Protein AF-A0AAU6WVP1-F1 (afdb_monomer_lite)

pLDDT: mean 80.11, std 19.8, range [37.25, 98.31]

Organism: NCBI:txid1854762

Radius of gyration: 28.85 Å; chains: 1; bounding box: 71×47×84 Å

Foldseek 3Di:
DDDDPPDCPPACVVLVPFAADEDEQDAPCQLVCLVVLLVVLLVLQVVLDPRYWYKYQDDPRHDPVNVVSNVVSCVVSVQPDKDQNPPPRRIIIRHRPHDDPVCVVVVPPDDDDPDPPDDDDDDPDPDDDDPVRVVVVVVVPDDPVVVVVVVVVVVVVVVVVVVVVVVVVVVVVVD

Sequence (175 aa):
MAKDKSNYDYTFEPLRNWNYKKIKVDPLTAKENSTLYVSELKSLKKRNQKETGIEFILDENNTYGDFVSLLNDMATAKQEAYALDLEKTGHLFAVTNYIDTDEQANFFGDDTVIIPIDHGSLSYGEYSPNLYEISKQILLNLPKPAYYIVFGFLLFLNISMFSIKENLQMKKNIV

Structure (mmCIF, N/CA/C/O backbone):
data_AF-A0AAU6WVP1-F1
#
_entry.id   AF-A0AAU6WVP1-F1
#
loop_
_atom_site.group_PDB
_atom_site.id
_atom_site.type_s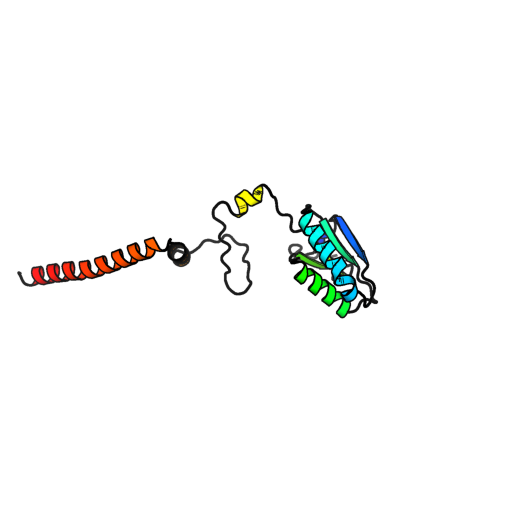ymbol
_atom_site.label_atom_id
_atom_site.label_alt_id
_atom_site.label_comp_id
_atom_site.label_asym_id
_atom_site.label_entity_id
_atom_site.label_seq_id
_atom_site.pdbx_PDB_ins_code
_atom_site.Cartn_x
_atom_site.Cartn_y
_atom_site.Cartn_z
_atom_site.occupancy
_atom_site.B_iso_or_equiv
_atom_site.auth_seq_id
_atom_site.auth_comp_id
_atom_site.auth_asym_id
_atom_site.auth_atom_id
_atom_site.pdbx_PDB_model_num
ATOM 1 N N . MET A 1 1 ? -33.679 -10.610 -17.476 1.00 38.81 1 MET A N 1
ATOM 2 C CA . MET A 1 1 ? -32.518 -9.971 -16.822 1.00 38.81 1 MET A CA 1
ATOM 3 C C . MET A 1 1 ? -31.513 -9.639 -17.907 1.00 38.81 1 MET A C 1
ATOM 5 O O . MET A 1 1 ? -31.051 -10.554 -18.578 1.00 38.81 1 MET A O 1
ATOM 9 N N . ALA A 1 2 ? -31.287 -8.353 -18.180 1.00 41.84 2 ALA A N 1
ATOM 10 C CA . ALA A 1 2 ? -30.285 -7.939 -19.155 1.00 41.84 2 ALA A CA 1
ATOM 11 C C . ALA A 1 2 ? -28.899 -8.265 -18.586 1.00 41.84 2 ALA A C 1
ATOM 13 O O . ALA A 1 2 ? -28.616 -7.937 -17.437 1.00 41.84 2 ALA A O 1
ATOM 14 N N . LYS A 1 3 ? -28.082 -8.976 -19.366 1.00 46.09 3 LYS A N 1
ATOM 15 C CA . LYS A 1 3 ? -26.706 -9.319 -19.010 1.00 46.09 3 LYS A CA 1
ATOM 16 C C . LYS A 1 3 ? -25.913 -8.013 -18.983 1.00 46.09 3 LYS A C 1
ATOM 18 O O . LYS A 1 3 ? -25.765 -7.384 -20.032 1.00 46.09 3 LYS A O 1
ATOM 23 N N . ASP A 1 4 ? -25.513 -7.588 -17.790 1.00 51.91 4 ASP A N 1
ATOM 24 C CA . ASP A 1 4 ? -24.674 -6.411 -17.603 1.00 51.91 4 ASP A CA 1
ATOM 25 C C . ASP A 1 4 ? -23.393 -6.565 -18.442 1.00 51.91 4 ASP A C 1
ATOM 27 O O . ASP A 1 4 ? -22.796 -7.641 -18.492 1.00 51.91 4 ASP A O 1
ATOM 31 N N . LYS A 1 5 ? -23.052 -5.511 -19.187 1.00 55.31 5 LYS A N 1
ATOM 32 C CA . LYS A 1 5 ? -21.878 -5.426 -20.071 1.00 55.31 5 LYS A CA 1
ATOM 33 C C . LYS A 1 5 ? -20.771 -4.591 -19.416 1.00 55.31 5 LYS A C 1
ATOM 35 O O . LYS A 1 5 ? -19.975 -3.977 -20.126 1.00 55.31 5 LYS A O 1
ATOM 40 N N . SER A 1 6 ? -20.761 -4.502 -18.088 1.00 58.91 6 SER A N 1
ATOM 41 C CA . SER A 1 6 ? -19.691 -3.852 -17.341 1.00 58.91 6 SER A CA 1
ATOM 42 C C . SER A 1 6 ? -18.346 -4.493 -17.696 1.00 58.91 6 SER A C 1
ATOM 44 O O . SER A 1 6 ? -18.215 -5.709 -17.845 1.00 58.91 6 SER A O 1
ATOM 46 N N . ASN A 1 7 ? -17.356 -3.638 -17.947 1.00 50.72 7 ASN A N 1
ATOM 47 C CA . ASN A 1 7 ? -16.021 -4.059 -18.327 1.00 50.72 7 ASN A CA 1
ATOM 48 C C . ASN A 1 7 ? -15.319 -4.640 -17.087 1.00 50.72 7 ASN A C 1
ATOM 50 O O . ASN A 1 7 ? -14.872 -3.885 -16.226 1.00 50.72 7 ASN A O 1
ATOM 54 N N . TYR A 1 8 ? -15.268 -5.970 -16.974 1.00 52.88 8 TYR A N 1
ATOM 55 C CA . TYR A 1 8 ? -14.669 -6.674 -15.831 1.00 52.88 8 TYR A CA 1
ATOM 56 C C . TYR A 1 8 ? -13.154 -6.452 -15.690 1.00 52.88 8 TYR A C 1
ATOM 58 O O . TYR A 1 8 ? -12.597 -6.775 -14.638 1.00 52.88 8 TYR A O 1
ATOM 66 N N . ASP A 1 9 ? -12.508 -5.863 -16.702 1.00 52.00 9 ASP A N 1
ATOM 67 C CA . ASP A 1 9 ? -11.057 -5.659 -16.776 1.00 52.00 9 ASP A CA 1
ATOM 68 C C . ASP A 1 9 ? -10.489 -4.770 -15.648 1.00 52.00 9 ASP A C 1
ATOM 70 O O . ASP A 1 9 ? -9.295 -4.831 -15.368 1.00 52.00 9 ASP A O 1
ATOM 74 N N . TYR A 1 10 ? -11.328 -3.986 -14.953 1.00 60.81 10 TYR A N 1
ATOM 75 C CA . TYR A 1 10 ? -10.919 -3.102 -13.845 1.00 60.81 10 TYR A CA 1
ATOM 76 C C . TYR A 1 10 ? -11.640 -3.394 -12.521 1.00 60.81 10 TYR A C 1
ATOM 78 O O . TYR A 1 10 ? -11.827 -2.501 -11.696 1.00 60.81 10 TYR A O 1
ATOM 86 N N . THR A 1 11 ? -12.078 -4.634 -12.312 1.00 73.69 11 THR A N 1
ATOM 87 C CA . THR A 1 11 ? -12.755 -5.031 -11.068 1.00 73.69 11 THR A CA 1
ATOM 88 C C . THR A 1 11 ? -11.773 -5.671 -10.087 1.00 73.69 11 THR A C 1
ATOM 90 O O . THR A 1 11 ? -10.819 -6.332 -10.490 1.00 73.69 11 THR A O 1
ATOM 93 N N . PHE A 1 12 ? -12.009 -5.520 -8.779 1.00 84.12 12 PHE A N 1
ATOM 94 C CA . PHE A 1 12 ? -11.242 -6.235 -7.742 1.00 84.12 12 PHE A CA 1
ATOM 95 C C . PHE A 1 12 ? -11.569 -7.744 -7.699 1.00 84.12 12 PHE A C 1
ATOM 97 O O . PHE A 1 12 ? -10.889 -8.524 -7.032 1.00 84.12 12 PHE A O 1
ATOM 104 N N . GLU A 1 13 ? -12.597 -8.184 -8.430 1.00 85.81 13 GLU A N 1
ATOM 105 C CA . GLU A 1 13 ? -13.101 -9.560 -8.422 1.00 85.81 13 GLU A CA 1
ATOM 106 C C . GLU A 1 13 ? -12.036 -10.649 -8.646 1.00 85.81 13 GLU A C 1
ATOM 108 O O . GLU A 1 13 ? -12.076 -11.638 -7.910 1.00 85.81 13 GLU A O 1
ATOM 113 N N . PRO A 1 14 ? -11.052 -10.502 -9.559 1.00 86.31 14 PRO A N 1
ATOM 114 C CA . PRO A 1 14 ? -10.022 -11.523 -9.753 1.00 86.31 14 PRO A CA 1
ATOM 115 C C . PRO A 1 14 ? -9.118 -11.717 -8.529 1.00 86.31 14 PRO A C 1
ATOM 117 O O . PRO A 1 14 ? -8.615 -12.814 -8.296 1.00 86.31 14 PRO A O 1
ATOM 120 N N . LEU A 1 15 ? -8.913 -10.659 -7.740 1.00 87.94 15 LEU A N 1
ATOM 121 C CA . LEU A 1 15 ? -8.015 -10.664 -6.584 1.00 87.94 15 LEU A CA 1
ATOM 122 C C . LEU A 1 15 ? -8.723 -11.162 -5.317 1.00 87.94 15 LEU A C 1
ATOM 124 O O . LEU A 1 15 ? -8.095 -11.698 -4.412 1.00 87.94 15 LEU A O 1
ATOM 128 N N . ARG A 1 16 ? -10.052 -11.056 -5.266 1.00 86.62 16 ARG A N 1
ATOM 129 C CA . ARG A 1 16 ? -10.872 -11.299 -4.071 1.00 86.62 16 ARG A CA 1
ATOM 130 C C . ARG A 1 16 ? -10.659 -12.657 -3.391 1.00 86.62 16 ARG A C 1
ATOM 132 O O . ARG A 1 16 ? -10.805 -12.750 -2.176 1.00 86.62 16 ARG A O 1
ATOM 139 N N . ASN A 1 17 ? -10.333 -13.699 -4.155 1.00 89.19 17 ASN A N 1
ATOM 140 C CA . ASN A 1 17 ? -10.185 -15.068 -3.644 1.00 89.19 17 ASN A CA 1
ATOM 141 C C . ASN A 1 17 ? -8.747 -15.429 -3.233 1.00 89.19 17 ASN A C 1
ATOM 143 O O . ASN A 1 17 ? -8.458 -16.596 -2.973 1.00 89.19 17 ASN A O 1
ATOM 147 N N . TRP A 1 18 ? -7.842 -14.453 -3.188 1.00 94.25 18 TRP A N 1
ATOM 148 C CA . TRP A 1 18 ? -6.470 -14.657 -2.733 1.00 94.25 18 TRP A CA 1
ATOM 149 C C . TRP A 1 18 ? -6.396 -14.978 -1.237 1.00 94.25 18 TRP A C 1
ATOM 151 O O . TRP A 1 18 ? -7.340 -14.785 -0.466 1.00 94.25 18 TRP A O 1
ATOM 161 N N . ASN A 1 19 ? -5.238 -15.470 -0.801 1.00 96.44 19 ASN A N 1
ATOM 162 C CA . ASN A 1 19 ? -5.002 -15.776 0.601 1.00 96.44 19 ASN A CA 1
ATOM 163 C C . ASN A 1 19 ? -4.619 -14.507 1.379 1.00 96.44 19 ASN A C 1
ATOM 165 O O . ASN A 1 19 ? -3.464 -14.065 1.374 1.00 96.44 19 ASN A O 1
ATOM 169 N N . TYR A 1 20 ? -5.603 -13.925 2.062 1.00 97.50 20 TYR A N 1
ATOM 170 C CA . TYR A 1 20 ? -5.434 -12.704 2.841 1.00 97.50 20 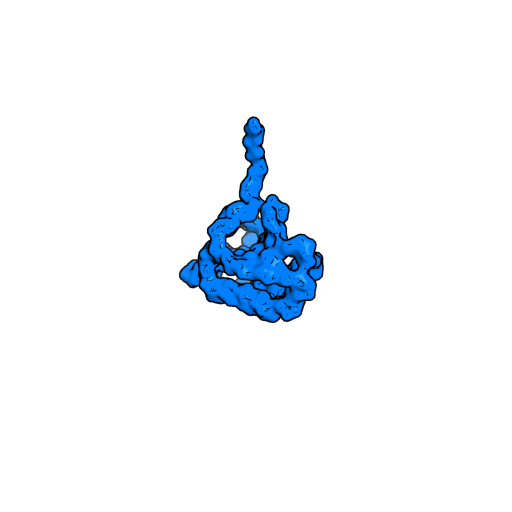TYR A CA 1
ATOM 171 C C . TYR A 1 20 ? -5.211 -12.976 4.328 1.00 97.50 20 TYR A C 1
ATOM 173 O O . TYR A 1 20 ? -6.008 -13.644 4.992 1.00 97.50 20 TYR A O 1
ATOM 181 N N . LYS A 1 21 ? -4.175 -12.351 4.895 1.00 97.81 21 LYS A N 1
ATOM 182 C CA . LYS A 1 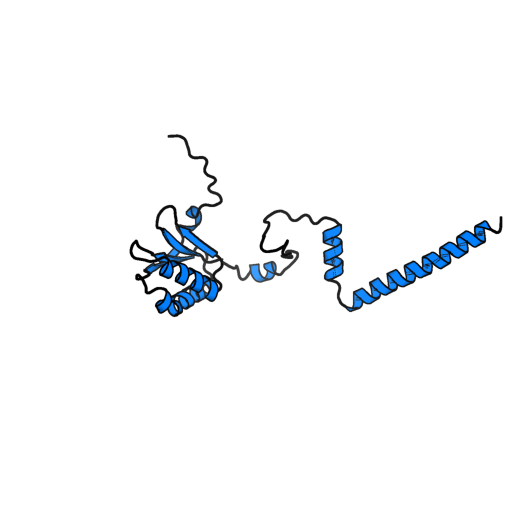21 ? -4.088 -12.165 6.345 1.00 97.81 21 LYS A CA 1
ATOM 183 C C . LYS A 1 21 ? -5.087 -11.087 6.756 1.00 97.81 21 LYS A C 1
ATOM 185 O O . LYS A 1 21 ? -4.955 -9.936 6.353 1.00 97.81 21 LYS A O 1
ATOM 190 N N . LYS A 1 22 ? -6.062 -11.458 7.578 1.00 98.12 22 LYS A N 1
ATOM 191 C CA . LYS A 1 22 ? -7.103 -10.545 8.054 1.00 98.12 22 LYS A CA 1
ATOM 192 C C . LYS A 1 22 ? -6.627 -9.777 9.279 1.00 98.12 22 LYS A C 1
ATOM 194 O O . LYS A 1 22 ? -6.153 -10.383 10.240 1.00 98.12 22 LYS A O 1
ATOM 199 N N . ILE A 1 23 ? -6.770 -8.460 9.243 1.00 98.00 23 ILE A N 1
ATOM 200 C CA . ILE A 1 23 ? -6.473 -7.555 10.350 1.00 98.00 23 ILE A CA 1
ATOM 201 C C . ILE A 1 23 ? -7.723 -6.721 10.590 1.00 98.00 23 ILE A C 1
ATOM 203 O O . ILE A 1 23 ? -8.113 -5.924 9.741 1.00 98.00 23 ILE A O 1
ATOM 207 N N . LYS A 1 24 ? -8.360 -6.914 11.745 1.00 97.69 24 LYS A N 1
ATOM 208 C CA . LYS A 1 24 ? -9.431 -6.020 12.180 1.00 97.69 24 LYS A CA 1
ATOM 209 C C . LYS A 1 24 ? -8.813 -4.707 12.653 1.00 97.69 24 LYS A C 1
AT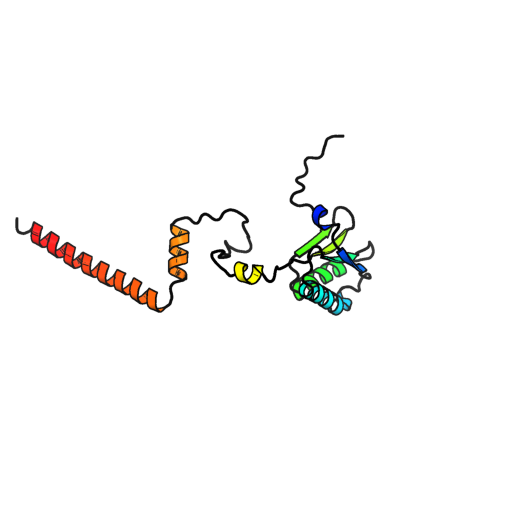OM 211 O O . LYS A 1 24 ? -7.866 -4.734 13.437 1.00 97.69 24 LYS A O 1
ATOM 216 N N . VAL A 1 25 ? -9.329 -3.589 12.156 1.00 97.50 25 VAL A N 1
ATOM 217 C CA . VAL A 1 25 ? -8.863 -2.254 12.535 1.00 97.50 25 VAL A CA 1
ATOM 218 C C . VAL A 1 25 ? -9.823 -1.691 13.568 1.00 97.50 25 VAL A C 1
ATOM 220 O O . VAL A 1 25 ? -10.962 -1.363 13.243 1.00 97.50 25 VAL A O 1
ATOM 223 N N . ASP A 1 26 ? -9.380 -1.587 14.817 1.00 97.06 26 ASP A N 1
ATOM 224 C CA . ASP A 1 26 ? -10.232 -1.034 15.864 1.00 97.06 26 ASP A CA 1
ATOM 225 C C . ASP A 1 26 ? -10.455 0.479 15.631 1.00 97.06 26 ASP A C 1
ATOM 227 O O . ASP A 1 26 ? -9.507 1.193 15.276 1.00 97.06 26 ASP A O 1
ATOM 231 N N . PRO A 1 27 ? -11.686 0.991 15.815 1.00 97.00 27 PRO A N 1
ATOM 232 C CA . PRO A 1 27 ? -12.020 2.395 15.575 1.00 97.00 27 PRO A CA 1
ATOM 233 C C . PRO A 1 27 ? -11.130 3.379 16.328 1.00 97.00 27 PRO A C 1
ATOM 235 O O . PRO A 1 27 ? -10.887 3.198 17.519 1.00 97.00 27 PRO A O 1
ATOM 238 N N . LEU A 1 28 ? -10.707 4.455 15.658 1.00 96.31 28 LEU A N 1
ATOM 239 C CA . LEU A 1 28 ? -9.863 5.522 16.211 1.00 96.31 28 LEU A CA 1
ATOM 240 C C . LEU A 1 28 ? -8.483 5.057 16.707 1.00 96.31 28 LEU A C 1
ATOM 242 O O . LEU A 1 28 ? -7.854 5.781 17.475 1.00 96.31 28 LEU A O 1
ATOM 246 N N . THR A 1 29 ? -8.021 3.868 16.304 1.00 96.31 29 THR A N 1
ATOM 247 C CA . THR A 1 29 ? -6.732 3.308 16.754 1.00 96.31 29 THR A CA 1
ATOM 248 C C . THR A 1 29 ? -5.731 3.062 15.630 1.00 96.31 29 THR A C 1
ATOM 250 O O . THR A 1 29 ? -4.616 2.587 15.876 1.00 96.31 29 THR A O 1
ATOM 253 N N . ALA A 1 30 ? -6.107 3.310 14.369 1.00 95.94 30 ALA A N 1
ATOM 254 C CA . ALA A 1 30 ? -5.270 2.889 13.250 1.00 95.94 30 ALA A CA 1
ATOM 255 C C . ALA A 1 30 ? -3.901 3.587 13.259 1.00 95.94 30 ALA A C 1
ATOM 257 O O . ALA A 1 30 ? -2.881 2.977 12.943 1.00 95.94 30 ALA A O 1
ATOM 258 N N . LYS A 1 31 ? -3.864 4.853 13.686 1.00 96.69 31 LYS A N 1
ATOM 259 C CA . LYS A 1 31 ? -2.633 5.642 13.788 1.00 96.69 31 LYS A CA 1
ATOM 260 C C . LYS A 1 31 ? -1.707 5.119 14.886 1.00 96.69 31 LYS A C 1
ATOM 262 O O . LYS A 1 31 ? -0.496 5.056 14.692 1.00 96.69 31 LYS A O 1
ATOM 267 N N . GLU A 1 32 ? -2.260 4.735 16.028 1.00 97.12 32 GLU A N 1
ATOM 268 C CA . GLU A 1 32 ? -1.538 4.171 17.168 1.00 97.12 32 GLU A CA 1
ATOM 269 C C . GLU A 1 32 ? -0.932 2.809 16.802 1.00 97.12 32 GLU A C 1
ATOM 271 O O . GLU A 1 32 ? 0.195 2.495 17.188 1.00 97.12 32 GLU A O 1
ATOM 276 N N . ASN A 1 33 ? -1.649 2.034 15.985 1.00 97.56 33 ASN A N 1
ATOM 277 C CA . ASN A 1 33 ? -1.224 0.725 15.495 1.00 97.56 33 ASN A CA 1
ATOM 278 C C . ASN A 1 33 ? -0.357 0.776 14.222 1.00 97.56 33 ASN A C 1
ATOM 280 O O . ASN A 1 33 ? 0.122 -0.266 13.768 1.00 97.56 33 ASN A O 1
ATOM 284 N N . SER A 1 34 ? -0.072 1.968 13.688 1.00 97.19 34 SER A N 1
ATOM 285 C CA . SER A 1 34 ? 0.698 2.183 12.451 1.00 97.19 34 SER A CA 1
ATOM 286 C C . SER A 1 34 ? 2.010 1.391 12.405 1.00 97.19 34 SER A C 1
ATOM 288 O O . SER A 1 34 ? 2.326 0.730 11.415 1.00 97.19 34 SER A O 1
ATOM 290 N N . THR A 1 35 ? 2.759 1.359 13.514 1.00 98.00 35 THR A N 1
ATOM 291 C CA . THR A 1 35 ? 4.037 0.624 13.579 1.00 98.00 35 THR A CA 1
ATOM 292 C C . THR A 1 35 ? 3.852 -0.871 13.297 1.00 98.00 35 THR A C 1
ATOM 294 O O . THR A 1 35 ? 4.651 -1.471 12.571 1.00 98.00 35 THR A O 1
ATOM 297 N N . LEU A 1 36 ? 2.783 -1.469 13.832 1.00 98.00 36 LEU A N 1
ATOM 298 C CA . LEU A 1 36 ? 2.439 -2.866 13.591 1.00 98.00 36 LEU A CA 1
ATOM 299 C C . LEU A 1 36 ? 2.040 -3.068 12.127 1.00 98.00 36 LEU A C 1
ATOM 301 O O . LEU A 1 36 ? 2.597 -3.943 11.464 1.00 98.00 36 LEU A O 1
ATOM 305 N N . TYR A 1 37 ? 1.143 -2.240 11.594 1.00 98.25 37 TYR A N 1
ATOM 306 C CA . TYR A 1 37 ? 0.644 -2.382 10.224 1.00 98.25 37 TYR A CA 1
ATOM 307 C C . TYR A 1 37 ? 1.750 -2.219 9.177 1.00 98.25 37 TYR A C 1
ATOM 309 O O . TYR A 1 37 ? 1.882 -3.051 8.279 1.00 98.25 37 TYR A O 1
ATOM 317 N N . VAL A 1 38 ? 2.640 -1.239 9.349 1.00 98.25 38 VAL A N 1
ATOM 318 C CA . VAL A 1 38 ? 3.830 -1.069 8.501 1.00 98.25 38 VAL A CA 1
ATOM 319 C C . VAL A 1 38 ? 4.732 -2.308 8.548 1.00 98.25 38 VAL A C 1
ATOM 321 O O . VAL A 1 38 ? 5.282 -2.715 7.520 1.00 98.25 38 VAL A O 1
ATOM 324 N N . SER A 1 39 ? 4.899 -2.932 9.718 1.00 98.00 39 SER A N 1
ATOM 325 C CA . SER A 1 39 ? 5.710 -4.150 9.855 1.00 98.00 39 SER A CA 1
ATOM 326 C C . SER A 1 39 ? 5.091 -5.355 9.134 1.00 98.00 39 SER A C 1
ATOM 328 O O . SER A 1 39 ? 5.807 -6.132 8.493 1.00 98.00 39 SER A O 1
ATOM 330 N N . GLU A 1 40 ? 3.763 -5.472 9.162 1.00 98.06 40 GLU A N 1
ATOM 331 C CA . GLU A 1 40 ? 3.009 -6.522 8.479 1.00 98.06 40 GLU A CA 1
ATOM 332 C C . GLU A 1 40 ? 3.090 -6.370 6.960 1.00 98.06 40 GLU A C 1
ATOM 334 O O . GLU A 1 40 ? 3.385 -7.339 6.258 1.00 98.06 40 GLU A O 1
ATOM 339 N N . LEU A 1 41 ? 2.938 -5.142 6.456 1.00 97.50 41 LEU A N 1
ATOM 340 C CA . LEU A 1 41 ? 3.089 -4.810 5.038 1.00 97.50 41 LEU A CA 1
ATOM 341 C C . LEU A 1 41 ? 4.504 -5.114 4.531 1.00 97.50 41 LEU A C 1
ATOM 343 O O . LEU A 1 41 ? 4.684 -5.775 3.509 1.00 97.50 41 LEU A O 1
ATOM 347 N N . LYS A 1 42 ? 5.538 -4.717 5.281 1.00 95.75 42 LYS A N 1
ATOM 348 C CA . LYS A 1 42 ? 6.930 -5.064 4.943 1.00 95.75 42 LYS A CA 1
ATOM 349 C C . LYS A 1 42 ? 7.160 -6.575 4.949 1.00 95.75 42 LYS A C 1
ATOM 351 O O . LYS A 1 42 ? 7.881 -7.091 4.096 1.00 95.75 42 LYS A O 1
ATOM 356 N N . SER A 1 43 ? 6.535 -7.290 5.883 1.00 95.88 43 SER A N 1
ATOM 357 C CA . SER A 1 43 ? 6.619 -8.750 5.958 1.00 95.88 43 SER A CA 1
ATOM 358 C C . SER A 1 43 ? 5.912 -9.426 4.785 1.00 95.88 43 SER A C 1
ATOM 360 O O . SER A 1 43 ? 6.441 -10.397 4.253 1.00 95.88 43 SER A O 1
ATOM 362 N N . LEU A 1 44 ? 4.766 -8.900 4.341 1.00 94.62 44 LEU A N 1
ATOM 363 C CA . LEU A 1 44 ? 4.073 -9.347 3.132 1.00 94.62 44 LEU A CA 1
ATOM 364 C C . LEU A 1 44 ? 4.999 -9.264 1.912 1.00 94.62 44 LEU A C 1
ATOM 366 O O . LEU A 1 44 ? 5.237 -10.283 1.263 1.00 94.62 44 LEU A O 1
ATOM 370 N N . LYS A 1 45 ? 5.614 -8.097 1.678 1.00 89.88 45 LYS A N 1
ATOM 371 C CA . LYS A 1 45 ? 6.571 -7.906 0.575 1.00 89.88 45 LYS A CA 1
ATOM 372 C C . LYS A 1 45 ? 7.777 -8.839 0.682 1.00 89.88 45 LYS A C 1
ATOM 374 O O . LYS A 1 45 ? 8.185 -9.424 -0.312 1.00 89.88 45 LYS A O 1
ATOM 379 N N . LYS A 1 46 ? 8.332 -9.020 1.886 1.00 90.88 46 LYS A N 1
ATOM 380 C CA . LYS A 1 46 ? 9.485 -9.906 2.116 1.00 90.88 46 LYS A CA 1
ATOM 381 C C . LYS A 1 46 ? 9.164 -11.379 1.846 1.00 90.88 46 LYS A C 1
ATOM 383 O O . LYS A 1 46 ? 10.039 -12.103 1.385 1.00 90.88 46 LYS A O 1
ATOM 388 N N . ARG A 1 47 ? 7.941 -11.832 2.151 1.00 91.75 47 ARG A N 1
ATOM 389 C CA . ARG A 1 47 ? 7.503 -13.205 1.850 1.00 91.75 47 ARG A CA 1
ATOM 390 C C . ARG A 1 47 ? 7.376 -13.446 0.348 1.00 91.75 47 ARG A C 1
ATOM 392 O O . ARG A 1 47 ? 7.654 -14.560 -0.076 1.00 91.75 47 ARG A O 1
ATOM 399 N N . ASN A 1 48 ? 6.971 -12.425 -0.416 1.00 87.00 48 ASN A N 1
ATOM 400 C CA . ASN A 1 48 ? 6.899 -12.456 -1.879 1.00 87.00 48 ASN A CA 1
ATOM 401 C C . ASN A 1 48 ? 6.165 -13.703 -2.418 1.00 87.00 48 ASN A C 1
ATOM 403 O O . ASN A 1 48 ? 6.684 -14.456 -3.237 1.00 87.00 48 ASN A O 1
ATOM 407 N N . GLN A 1 49 ? 4.965 -13.968 -1.898 1.00 91.62 49 GLN A N 1
ATOM 408 C CA . GLN A 1 49 ? 4.155 -15.127 -2.283 1.00 91.62 49 GLN A CA 1
ATOM 409 C C . GLN A 1 49 ? 3.060 -14.711 -3.266 1.00 91.62 49 GLN A C 1
ATOM 411 O O . GLN A 1 49 ? 2.352 -13.730 -3.023 1.00 91.62 49 GLN A O 1
ATOM 416 N N . LYS A 1 50 ? 2.896 -15.481 -4.349 1.00 90.94 50 LYS A N 1
ATOM 417 C CA . LYS A 1 50 ? 1.797 -15.299 -5.310 1.00 90.94 50 LYS A CA 1
ATOM 418 C C . LYS A 1 50 ? 0.447 -15.386 -4.603 1.00 90.94 50 LYS A C 1
ATOM 420 O O . LYS A 1 50 ? 0.297 -16.165 -3.667 1.00 90.94 50 LYS A O 1
ATOM 425 N N . GLU A 1 51 ? -0.510 -14.591 -5.073 1.00 93.06 51 GLU A N 1
ATOM 426 C CA . GLU A 1 51 ? -1.913 -14.657 -4.647 1.00 93.06 51 GLU A CA 1
ATOM 427 C C . GLU A 1 51 ? -2.105 -14.524 -3.127 1.00 93.06 51 GLU A C 1
ATOM 429 O O . GLU A 1 51 ? -2.923 -15.205 -2.504 1.00 93.06 51 GLU A O 1
ATOM 434 N N . THR A 1 52 ? -1.316 -13.643 -2.508 1.00 95.31 52 THR A N 1
ATOM 435 C CA . THR A 1 52 ? -1.410 -13.332 -1.078 1.00 95.31 52 THR A CA 1
ATOM 436 C C . THR A 1 52 ? -1.601 -11.844 -0.839 1.00 95.31 52 THR A C 1
ATOM 438 O O . THR A 1 52 ? -1.266 -11.009 -1.682 1.00 95.31 52 THR A O 1
ATOM 441 N N . GLY A 1 53 ? -2.112 -11.496 0.338 1.00 96.81 53 GLY A N 1
ATOM 442 C CA . GLY A 1 53 ? -2.273 -10.105 0.734 1.00 96.81 53 GLY A CA 1
ATOM 443 C C . GLY A 1 53 ? -2.587 -9.923 2.211 1.00 96.81 53 GLY A C 1
ATOM 444 O O . GLY A 1 53 ? -2.549 -10.865 3.008 1.00 96.81 53 GLY A O 1
ATOM 445 N N . ILE A 1 54 ? -2.927 -8.692 2.569 1.00 98.25 54 ILE A N 1
ATOM 446 C CA . ILE A 1 54 ? -3.507 -8.323 3.858 1.00 98.25 54 ILE A CA 1
ATOM 447 C C . ILE A 1 54 ? -4.862 -7.666 3.594 1.00 98.25 54 ILE A C 1
ATOM 449 O O . ILE A 1 54 ? -4.968 -6.783 2.748 1.00 98.25 54 ILE A O 1
ATOM 453 N N . GLU A 1 55 ? -5.882 -8.099 4.324 1.00 98.12 55 GLU A N 1
ATOM 454 C CA . GLU A 1 55 ? -7.210 -7.488 4.348 1.00 98.12 55 GLU A CA 1
ATOM 455 C C . GLU A 1 55 ? -7.350 -6.707 5.657 1.00 98.12 55 GLU A C 1
ATOM 457 O O . GLU A 1 55 ? -7.386 -7.299 6.739 1.00 98.12 55 GLU A O 1
ATOM 462 N N . PHE A 1 56 ? -7.419 -5.384 5.557 1.00 98.31 56 PHE A N 1
ATOM 463 C CA . PHE A 1 56 ? -7.761 -4.498 6.660 1.00 98.31 56 PHE A CA 1
ATOM 464 C C . PHE A 1 56 ? -9.278 -4.339 6.710 1.00 98.31 56 PHE A C 1
ATOM 466 O O . PHE A 1 56 ? -9.882 -3.678 5.862 1.00 98.31 56 PHE A O 1
ATOM 473 N N . ILE A 1 57 ? -9.882 -4.977 7.708 1.00 97.88 57 ILE A N 1
ATOM 474 C CA . ILE A 1 57 ? -11.324 -4.988 7.934 1.00 97.88 57 ILE A CA 1
ATOM 475 C C . ILE A 1 57 ? -11.692 -3.698 8.659 1.00 97.88 57 ILE A C 1
ATOM 477 O O . ILE A 1 57 ? -11.301 -3.504 9.814 1.00 97.88 57 ILE A O 1
ATOM 481 N N . LEU A 1 58 ? -12.433 -2.851 7.952 1.00 96.50 58 LEU A N 1
ATOM 482 C CA . LEU A 1 58 ? -13.044 -1.631 8.461 1.00 96.50 58 LEU A CA 1
ATOM 483 C C . LEU A 1 58 ? -14.541 -1.888 8.653 1.00 96.50 58 LEU A C 1
ATOM 485 O O . LEU A 1 58 ? -15.171 -2.510 7.802 1.00 96.50 58 LEU A O 1
ATOM 489 N N . ASP A 1 59 ? -15.098 -1.413 9.758 1.00 94.19 59 ASP A N 1
ATOM 490 C CA . ASP A 1 59 ? -16.526 -1.430 10.048 1.00 94.19 59 ASP A CA 1
ATOM 491 C C . ASP A 1 59 ? -17.110 -0.008 10.116 1.00 94.19 59 ASP A C 1
ATOM 493 O O . ASP A 1 59 ? -16.417 0.992 9.925 1.00 94.19 59 ASP A O 1
ATOM 497 N N . GLU A 1 60 ? -18.417 0.082 10.356 1.00 94.50 60 GLU A N 1
ATOM 498 C CA . GLU A 1 60 ? -19.173 1.341 10.393 1.00 94.50 60 GLU A CA 1
ATOM 499 C C . GLU A 1 60 ? -18.714 2.331 11.475 1.00 94.50 60 GLU A C 1
ATOM 501 O O . GLU A 1 60 ? -19.046 3.514 11.406 1.00 94.50 60 GLU A O 1
ATOM 506 N N . ASN A 1 61 ? -17.950 1.869 12.467 1.00 96.81 61 ASN A N 1
ATOM 507 C CA . ASN A 1 61 ? -17.427 2.707 13.539 1.00 96.81 61 ASN A CA 1
ATOM 508 C C . ASN A 1 61 ? -16.048 3.284 13.198 1.00 96.81 61 ASN A C 1
ATOM 510 O O . ASN A 1 61 ? -15.607 4.227 13.859 1.00 96.81 61 ASN A O 1
ATOM 514 N N . ASN A 1 62 ? -15.354 2.745 12.190 1.00 96.94 62 ASN A N 1
ATOM 515 C CA . ASN A 1 62 ? -14.093 3.314 11.733 1.00 96.94 62 ASN A CA 1
ATOM 516 C C . ASN A 1 62 ? -14.313 4.678 11.077 1.00 96.94 62 ASN A C 1
ATOM 518 O O . ASN A 1 62 ? -15.294 4.939 10.382 1.00 96.94 62 ASN A O 1
ATOM 522 N N . THR A 1 63 ? -13.345 5.565 11.275 1.00 96.69 63 THR A N 1
ATOM 523 C CA . THR A 1 63 ? -13.402 6.929 10.752 1.00 96.69 63 THR A CA 1
ATOM 524 C C . THR A 1 63 ? -12.588 7.082 9.472 1.00 96.69 63 THR A C 1
ATOM 526 O O . THR A 1 63 ? -11.692 6.292 9.172 1.00 96.69 63 THR A O 1
ATOM 529 N N . TYR A 1 64 ? -12.800 8.188 8.753 1.00 95.19 64 TYR A N 1
ATOM 530 C CA . TYR A 1 64 ? -11.882 8.599 7.684 1.00 95.19 64 TYR A CA 1
ATOM 531 C C . TYR A 1 64 ? -10.435 8.748 8.177 1.00 95.19 64 TYR A C 1
ATOM 533 O O . TYR A 1 64 ? -9.504 8.526 7.406 1.00 95.19 64 TYR A O 1
ATOM 541 N N . GLY A 1 65 ? -10.237 9.086 9.456 1.00 97.62 65 GLY A N 1
ATOM 542 C CA . GLY A 1 65 ? -8.914 9.126 10.073 1.00 97.62 65 GLY A CA 1
ATOM 543 C C . GLY A 1 65 ? -8.253 7.750 10.132 1.00 97.62 65 GLY A C 1
ATOM 544 O O . GLY A 1 65 ? -7.059 7.643 9.849 1.00 97.62 65 GLY A O 1
ATOM 545 N N . ASP A 1 66 ? -9.023 6.698 10.418 1.00 97.69 66 ASP A N 1
ATOM 546 C CA . ASP A 1 66 ? -8.517 5.324 10.416 1.00 97.69 66 ASP A CA 1
ATOM 547 C C . ASP A 1 66 ? -8.111 4.893 9.007 1.00 97.69 66 ASP A C 1
ATOM 549 O O . ASP A 1 66 ? -6.997 4.418 8.789 1.00 97.69 66 ASP A O 1
ATOM 553 N N . PHE A 1 67 ? -8.974 5.159 8.025 1.00 97.31 67 PHE A N 1
ATOM 554 C CA . PHE A 1 67 ? -8.698 4.852 6.625 1.00 97.31 67 PHE A CA 1
ATOM 555 C C . PHE A 1 67 ? -7.451 5.580 6.093 1.00 97.31 67 PHE A C 1
ATOM 557 O O . PHE A 1 67 ? -6.559 4.953 5.522 1.00 97.31 67 PHE A O 1
ATOM 564 N N . VAL A 1 68 ? -7.340 6.894 6.319 1.00 97.75 68 VAL A N 1
ATOM 565 C CA . VAL A 1 68 ? -6.168 7.683 5.895 1.00 97.75 68 VAL A CA 1
ATOM 566 C C . VAL A 1 68 ? -4.895 7.224 6.609 1.00 97.75 68 VAL A C 1
ATOM 568 O O . VAL A 1 68 ? -3.822 7.234 6.007 1.00 97.75 68 VAL A O 1
ATOM 571 N N . SER A 1 69 ? -4.991 6.783 7.866 1.00 98.12 69 SER A N 1
ATOM 572 C CA . SER A 1 69 ? -3.841 6.222 8.584 1.00 98.12 69 SER A CA 1
ATOM 573 C C . SER A 1 69 ? -3.321 4.959 7.898 1.00 98.12 69 SER A C 1
ATOM 575 O O . SER A 1 69 ? -2.123 4.873 7.643 1.00 98.12 69 SER A O 1
ATOM 577 N N . LEU A 1 70 ? -4.208 4.054 7.469 1.00 98.31 70 LEU A N 1
ATOM 578 C CA . LEU A 1 70 ? -3.801 2.881 6.691 1.00 98.31 70 LEU A CA 1
ATOM 579 C C . LEU A 1 70 ? -3.126 3.267 5.369 1.00 98.31 70 LEU A C 1
ATOM 581 O O . LEU A 1 70 ? -2.118 2.668 5.007 1.00 98.31 70 LEU A O 1
ATOM 585 N N . LEU A 1 71 ? -3.622 4.283 4.654 1.00 98.12 71 LEU A N 1
ATOM 586 C CA . LEU A 1 71 ? -2.974 4.764 3.424 1.00 98.12 71 LEU A CA 1
ATOM 587 C C . LEU A 1 71 ? -1.569 5.330 3.690 1.00 98.12 71 LEU A C 1
ATOM 589 O O . LEU A 1 71 ? -0.638 5.074 2.921 1.00 98.12 71 LEU A O 1
ATOM 593 N N . ASN A 1 72 ? -1.388 6.053 4.797 1.00 98.25 72 ASN A N 1
ATOM 594 C CA . ASN A 1 72 ? -0.070 6.522 5.227 1.00 98.25 72 ASN A CA 1
ATOM 595 C C . ASN A 1 72 ? 0.862 5.350 5.570 1.00 98.25 72 ASN A C 1
ATOM 597 O O . ASN A 1 72 ? 2.058 5.401 5.261 1.00 98.25 72 ASN A O 1
ATOM 601 N N . ASP A 1 73 ? 0.328 4.278 6.154 1.00 98.19 73 ASP A N 1
ATOM 602 C CA . ASP A 1 73 ? 1.083 3.057 6.438 1.00 98.19 73 ASP A CA 1
ATOM 603 C C . ASP A 1 73 ? 1.506 2.347 5.149 1.00 98.19 73 ASP A C 1
ATOM 605 O O . ASP A 1 73 ? 2.663 1.931 5.040 1.00 98.19 73 ASP A O 1
ATOM 609 N N . MET A 1 74 ? 0.628 2.285 4.138 1.00 97.31 74 MET A N 1
ATOM 610 C CA . MET A 1 74 ? 0.979 1.789 2.800 1.00 97.31 74 MET A CA 1
ATOM 611 C C . MET A 1 74 ? 2.141 2.589 2.213 1.00 97.31 74 MET A C 1
ATOM 613 O O . MET A 1 74 ? 3.149 2.007 1.806 1.00 97.31 74 MET A O 1
ATOM 617 N N . ALA A 1 75 ? 2.047 3.921 2.229 1.00 95.69 75 ALA A N 1
ATOM 618 C CA . ALA A 1 75 ? 3.098 4.800 1.723 1.00 95.69 75 ALA A CA 1
ATOM 619 C C . ALA A 1 75 ? 4.426 4.591 2.474 1.00 95.69 75 ALA A C 1
ATOM 621 O O . ALA A 1 75 ? 5.482 4.426 1.859 1.00 95.69 75 ALA A O 1
ATOM 622 N N . THR A 1 76 ? 4.377 4.502 3.804 1.00 95.12 76 THR A N 1
ATOM 623 C CA . THR A 1 76 ? 5.553 4.279 4.661 1.00 95.12 76 THR A CA 1
ATOM 624 C C . THR A 1 76 ? 6.189 2.904 4.426 1.00 95.12 76 THR A C 1
ATOM 626 O O . THR A 1 76 ? 7.416 2.757 4.442 1.00 95.12 76 THR A O 1
ATOM 629 N N . ALA A 1 77 ? 5.374 1.879 4.175 1.00 93.94 77 ALA A N 1
ATOM 630 C CA . ALA A 1 77 ? 5.827 0.538 3.815 1.00 93.94 77 ALA A CA 1
ATOM 631 C C . ALA A 1 77 ? 6.236 0.404 2.335 1.00 93.94 77 ALA A C 1
ATOM 633 O O . ALA A 1 77 ? 6.748 -0.649 1.942 1.00 93.94 77 ALA A O 1
ATOM 634 N N . LYS A 1 78 ? 6.045 1.456 1.523 1.00 93.50 78 LYS A N 1
ATOM 635 C CA . LYS A 1 78 ? 6.173 1.433 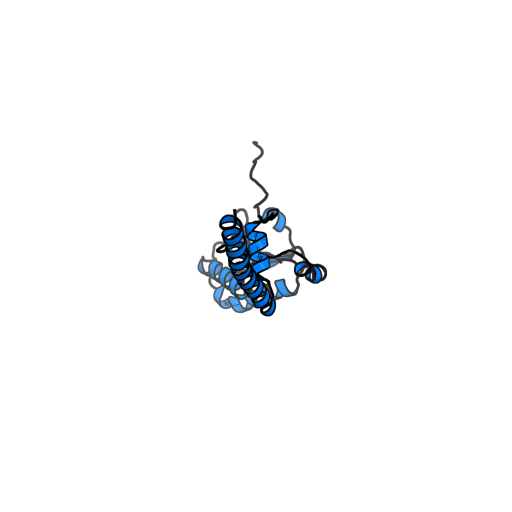0.058 1.00 93.50 78 LYS A CA 1
ATOM 636 C C . LYS A 1 78 ? 5.314 0.332 -0.576 1.00 93.50 78 LYS A C 1
ATOM 638 O O . LYS A 1 78 ? 5.770 -0.382 -1.470 1.00 93.50 78 LYS A O 1
ATOM 643 N N . GLN A 1 79 ? 4.114 0.113 -0.053 1.00 93.25 79 GLN A N 1
ATOM 644 C CA . GLN A 1 79 ? 3.136 -0.811 -0.613 1.00 93.25 79 GLN A CA 1
ATOM 645 C C . GLN A 1 79 ? 2.362 -0.087 -1.718 1.00 93.25 79 GLN A C 1
ATOM 647 O O . GLN A 1 79 ? 1.508 0.746 -1.441 1.00 93.25 79 GLN A O 1
ATOM 652 N N . GLU A 1 80 ? 2.690 -0.386 -2.972 1.00 88.62 80 GLU A N 1
ATOM 653 C CA . GLU A 1 80 ? 2.136 0.327 -4.133 1.00 88.62 80 GLU A CA 1
ATOM 654 C C . GLU A 1 80 ? 0.811 -0.269 -4.613 1.00 88.62 80 GLU A C 1
ATOM 656 O O . GLU A 1 80 ? -0.048 0.459 -5.098 1.00 88.62 80 GLU A O 1
ATOM 661 N N . ALA A 1 81 ? 0.623 -1.582 -4.447 1.00 91.19 81 ALA A N 1
ATOM 662 C CA . ALA A 1 81 ? -0.594 -2.262 -4.864 1.00 91.19 81 ALA A CA 1
ATOM 663 C C . ALA A 1 81 ? -1.548 -2.464 -3.686 1.00 91.19 81 ALA A C 1
ATOM 665 O O . ALA A 1 81 ? -1.294 -3.254 -2.767 1.00 91.19 81 ALA A O 1
ATOM 666 N N . TYR A 1 82 ? -2.657 -1.738 -3.725 1.00 94.12 82 TYR A N 1
ATOM 667 C CA . TYR A 1 82 ? -3.762 -1.863 -2.790 1.00 94.12 82 TYR A CA 1
ATOM 668 C C . TYR A 1 82 ? -5.080 -1.509 -3.484 1.00 94.12 82 TYR A C 1
ATOM 670 O O . TYR A 1 82 ? -5.090 -0.827 -4.507 1.00 94.12 82 TYR A O 1
ATOM 678 N N . ALA A 1 83 ? -6.193 -1.981 -2.932 1.00 91.94 83 ALA A N 1
ATOM 679 C CA . ALA A 1 83 ? -7.530 -1.733 -3.454 1.00 91.94 83 ALA A CA 1
ATOM 680 C C . ALA A 1 83 ? -8.522 -1.536 -2.306 1.00 91.94 83 ALA A C 1
ATOM 682 O O . ALA A 1 83 ? -8.461 -2.239 -1.298 1.00 91.94 83 ALA A O 1
ATOM 683 N N . LEU A 1 84 ? -9.440 -0.587 -2.469 1.00 92.88 84 LEU A N 1
ATOM 684 C CA . LEU A 1 84 ? -10.586 -0.413 -1.582 1.00 92.88 84 LEU A CA 1
ATOM 685 C C . LEU A 1 84 ? -11.797 -1.097 -2.219 1.00 92.88 84 LEU A C 1
ATOM 687 O O . LEU A 1 84 ? -12.198 -0.734 -3.325 1.00 92.88 84 LEU A O 1
ATOM 691 N N . ASP A 1 85 ? -12.380 -2.075 -1.532 1.00 91.31 85 ASP A N 1
ATOM 692 C CA . ASP A 1 85 ? -13.522 -2.828 -2.051 1.00 91.31 85 ASP A CA 1
ATOM 693 C C . ASP A 1 85 ? -14.847 -2.107 -1.785 1.00 91.31 85 ASP A C 1
ATOM 695 O O . ASP A 1 85 ? -15.597 -2.450 -0.874 1.00 91.31 85 ASP A O 1
ATOM 699 N N . LEU A 1 86 ? -15.143 -1.091 -2.591 1.00 86.75 86 LEU A N 1
ATOM 700 C CA . LEU A 1 86 ? -16.357 -0.284 -2.443 1.00 86.75 86 LEU A CA 1
ATOM 701 C C . LEU A 1 86 ? -17.653 -1.032 -2.792 1.00 86.75 86 LEU A C 1
ATOM 703 O O . LEU A 1 86 ? -18.732 -0.579 -2.421 1.00 86.75 86 LEU A O 1
ATOM 707 N N . GLU A 1 87 ? -17.570 -2.150 -3.513 1.00 83.62 87 GLU A N 1
ATOM 708 C CA . GLU A 1 87 ? -18.752 -2.843 -4.035 1.00 83.62 87 GLU A CA 1
ATOM 709 C C . GLU A 1 87 ? -19.371 -3.824 -3.036 1.00 83.62 87 GLU A C 1
ATOM 711 O O . GLU A 1 87 ? -20.573 -4.086 -3.112 1.00 83.62 87 GLU A O 1
ATOM 716 N N . LYS A 1 88 ? -18.571 -4.398 -2.125 1.00 87.62 88 LYS A N 1
ATOM 717 C CA . LYS A 1 88 ? -19.039 -5.470 -1.232 1.00 87.62 88 LYS A CA 1
ATOM 718 C C . LYS A 1 88 ? -18.719 -5.228 0.234 1.00 87.62 88 LYS A C 1
ATOM 720 O O . LYS A 1 88 ? -19.645 -5.231 1.039 1.00 87.62 88 LYS A O 1
ATOM 725 N N . THR A 1 89 ? -17.445 -5.080 0.599 1.00 91.31 89 THR A N 1
ATOM 726 C CA . THR A 1 89 ? -17.060 -5.095 2.022 1.00 91.31 89 THR A CA 1
ATOM 727 C C . THR A 1 89 ? -16.717 -3.728 2.600 1.00 91.31 89 THR A C 1
ATOM 729 O O . THR A 1 89 ? -16.831 -3.540 3.804 1.00 91.31 89 THR A O 1
ATOM 732 N N . GLY A 1 90 ? -16.285 -2.770 1.781 1.00 91.06 90 GLY A N 1
ATOM 733 C CA . GLY A 1 90 ? -15.706 -1.511 2.256 1.00 91.06 90 GLY A CA 1
ATOM 734 C C . GLY A 1 90 ? -14.319 -1.674 2.893 1.00 91.06 90 GLY A C 1
ATOM 735 O O . GLY A 1 90 ? -13.803 -0.729 3.486 1.00 91.06 90 GLY A O 1
ATOM 736 N N . HIS A 1 91 ? -13.704 -2.855 2.786 1.00 95.88 91 HIS A N 1
ATOM 737 C CA . HIS A 1 91 ? -12.394 -3.144 3.370 1.00 95.88 91 HIS A CA 1
ATOM 738 C C . HIS A 1 91 ? -11.254 -2.687 2.456 1.00 95.88 91 HIS A C 1
ATOM 740 O O . HIS A 1 91 ? -11.397 -2.614 1.230 1.00 95.88 91 HIS A O 1
ATOM 746 N N . LEU A 1 92 ? -10.090 -2.440 3.057 1.00 96.88 92 LEU A N 1
ATOM 747 C CA . LEU A 1 92 ? -8.871 -2.091 2.336 1.00 96.88 92 LEU A CA 1
ATOM 748 C C . LEU A 1 92 ? -7.968 -3.320 2.196 1.00 96.88 92 LEU A C 1
ATOM 750 O O . LEU A 1 92 ? -7.578 -3.941 3.182 1.00 96.88 92 LEU A O 1
ATOM 754 N N . PHE A 1 93 ? -7.579 -3.641 0.971 1.00 97.31 93 PHE A N 1
ATOM 755 C CA . PHE A 1 93 ? -6.725 -4.778 0.653 1.00 97.31 93 PHE A CA 1
ATOM 756 C C . PHE A 1 93 ? -5.348 -4.297 0.213 1.00 97.31 93 PHE A C 1
ATOM 758 O O . PHE A 1 93 ? -5.243 -3.518 -0.726 1.00 97.31 93 PHE A O 1
ATOM 765 N N . ALA A 1 94 ? -4.288 -4.804 0.835 1.00 96.62 94 ALA A N 1
ATOM 766 C CA . ALA A 1 94 ? -2.928 -4.730 0.309 1.00 96.62 94 ALA A CA 1
ATOM 767 C C . ALA A 1 94 ? -2.585 -6.055 -0.370 1.00 96.62 94 ALA A C 1
ATOM 769 O O . ALA A 1 94 ? -2.648 -7.107 0.266 1.00 96.62 94 ALA A O 1
ATOM 770 N N . VAL A 1 95 ? -2.213 -6.018 -1.646 1.00 94.44 95 VAL A N 1
ATOM 771 C CA . VAL A 1 95 ? -1.947 -7.227 -2.439 1.00 94.44 95 VAL A CA 1
ATOM 772 C C . VAL A 1 95 ? -0.455 -7.391 -2.706 1.00 94.44 95 VAL A C 1
ATOM 774 O O . VAL A 1 95 ? 0.274 -6.416 -2.885 1.00 94.44 95 VAL A O 1
ATOM 777 N N . THR A 1 96 ? 0.036 -8.626 -2.712 1.00 90.88 96 THR A N 1
ATOM 778 C CA . THR A 1 96 ? 1.433 -8.887 -3.062 1.00 90.88 96 THR A CA 1
ATOM 779 C C . THR A 1 96 ? 1.650 -8.666 -4.556 1.00 90.88 96 THR A C 1
ATOM 781 O O . THR A 1 96 ? 1.102 -9.398 -5.377 1.00 90.88 96 THR A O 1
ATOM 784 N N . ASN A 1 97 ? 2.525 -7.721 -4.903 1.00 85.00 97 ASN A N 1
ATOM 785 C CA . ASN A 1 97 ? 3.154 -7.693 -6.222 1.00 85.00 97 ASN A CA 1
ATOM 786 C C . ASN A 1 97 ? 4.265 -8.737 -6.229 1.00 85.00 97 ASN A C 1
ATOM 788 O O . ASN A 1 97 ? 5.368 -8.468 -5.750 1.00 85.00 97 ASN A O 1
ATOM 792 N N . TYR A 1 98 ? 3.940 -9.944 -6.686 1.00 84.81 98 TYR A N 1
ATOM 793 C CA . TYR A 1 98 ? 4.912 -11.023 -6.767 1.00 84.81 98 TYR A CA 1
ATOM 794 C C . TYR A 1 98 ? 6.032 -10.651 -7.739 1.00 84.81 98 TYR A C 1
ATOM 796 O O . TYR A 1 98 ? 5.767 -10.258 -8.873 1.00 84.81 98 TYR A O 1
ATOM 804 N N . ILE A 1 99 ? 7.271 -10.804 -7.289 1.00 81.00 99 ILE A N 1
ATOM 805 C CA . ILE A 1 99 ? 8.462 -10.620 -8.109 1.00 81.00 99 ILE A CA 1
ATOM 806 C C . ILE A 1 99 ? 9.102 -11.990 -8.288 1.00 81.00 99 ILE A C 1
ATOM 808 O O . ILE A 1 99 ? 9.583 -12.573 -7.316 1.00 81.00 99 ILE A O 1
ATOM 812 N N . ASP A 1 100 ? 9.134 -12.509 -9.508 1.00 78.31 100 ASP A N 1
ATOM 813 C CA . ASP A 1 100 ? 9.877 -13.736 -9.771 1.00 78.31 100 ASP A CA 1
ATOM 814 C C . ASP A 1 100 ? 11.384 -13.447 -9.655 1.00 78.31 100 ASP A C 1
ATOM 816 O O . ASP A 1 100 ? 11.922 -12.541 -10.296 1.00 78.31 100 ASP A O 1
ATOM 820 N N . THR A 1 101 ? 12.070 -14.148 -8.753 1.00 67.94 101 THR A N 1
ATOM 821 C CA . THR A 1 101 ? 13.505 -13.945 -8.517 1.00 67.94 101 THR A CA 1
ATOM 822 C C . THR A 1 101 ? 14.361 -14.484 -9.655 1.00 67.94 101 THR A C 1
ATOM 824 O O . THR A 1 101 ? 15.449 -13.952 -9.867 1.00 67.94 101 THR A O 1
ATOM 827 N N . ASP A 1 102 ? 13.865 -15.474 -10.403 1.00 63.31 102 ASP A N 1
ATOM 828 C CA . ASP A 1 102 ? 14.564 -16.018 -11.570 1.00 63.31 102 ASP A CA 1
ATOM 829 C C . ASP A 1 102 ? 14.360 -15.110 -12.794 1.00 63.31 102 ASP A C 1
ATOM 831 O O . ASP A 1 102 ? 15.280 -14.917 -13.589 1.00 63.31 102 ASP A O 1
ATOM 835 N N . GLU A 1 103 ? 13.202 -14.444 -12.898 1.00 53.00 103 GLU A N 1
ATOM 836 C CA . GLU A 1 103 ? 12.961 -13.425 -13.930 1.00 53.00 103 GLU A CA 1
ATOM 837 C C . GLU A 1 103 ? 13.571 -12.063 -13.585 1.00 53.00 103 GLU A C 1
ATOM 839 O O . GLU A 1 103 ? 13.772 -11.263 -14.488 1.00 53.00 103 GLU A O 1
ATOM 844 N N . GLN A 1 104 ? 13.943 -11.773 -12.332 1.00 47.22 104 GLN A N 1
ATOM 845 C CA . GLN A 1 104 ? 14.662 -10.532 -11.992 1.00 47.22 104 GLN A CA 1
ATOM 846 C C . GLN A 1 104 ? 16.018 -10.417 -12.702 1.00 47.22 104 GLN A C 1
ATOM 848 O O . GLN A 1 104 ? 16.463 -9.303 -12.986 1.00 47.22 104 GLN A O 1
ATOM 853 N N . ALA A 1 105 ? 16.647 -11.549 -13.038 1.00 41.97 105 ALA A N 1
ATOM 854 C CA . ALA A 1 105 ? 17.837 -11.575 -13.887 1.00 41.97 105 ALA A CA 1
ATOM 855 C C . ALA A 1 105 ? 17.541 -11.125 -15.334 1.00 41.97 105 ALA A C 1
ATOM 857 O O . ALA A 1 105 ? 18.437 -10.617 -16.002 1.00 41.97 105 ALA A O 1
ATOM 858 N N . ASN A 1 106 ? 16.284 -11.240 -15.779 1.00 41.53 106 ASN A N 1
ATOM 859 C CA . ASN A 1 106 ? 15.811 -10.859 -17.112 1.00 41.53 106 ASN A CA 1
ATOM 860 C C . ASN A 1 106 ? 14.941 -9.586 -17.118 1.00 41.53 106 ASN A C 1
ATOM 862 O O . ASN A 1 106 ? 14.731 -9.007 -18.169 1.00 41.53 106 ASN A O 1
ATOM 866 N N . PHE A 1 107 ? 14.473 -9.080 -15.972 1.00 43.47 107 PHE A N 1
ATOM 867 C CA . PHE A 1 107 ? 13.717 -7.818 -15.912 1.00 43.47 107 PHE A CA 1
ATOM 868 C C . PHE A 1 107 ? 14.635 -6.591 -16.048 1.00 43.47 107 PHE A C 1
ATOM 870 O O . PHE A 1 107 ? 14.212 -5.532 -16.503 1.00 43.47 107 PHE A O 1
ATOM 877 N N . PHE A 1 108 ? 15.913 -6.755 -15.690 1.00 41.41 108 PHE A N 1
ATOM 878 C CA . PHE A 1 108 ? 17.006 -5.837 -16.035 1.00 41.41 108 PHE A CA 1
ATOM 879 C C . PHE A 1 108 ? 17.870 -6.364 -17.199 1.00 41.41 108 PHE A C 1
ATOM 881 O O . PHE A 1 108 ? 18.916 -5.784 -17.491 1.00 41.41 108 PHE A O 1
ATOM 888 N N . GLY A 1 109 ? 17.464 -7.473 -17.826 1.00 38.12 109 GLY A N 1
ATOM 889 C CA . GLY A 1 109 ? 18.187 -8.156 -18.894 1.00 38.12 109 GLY A CA 1
ATOM 890 C C . GLY A 1 109 ? 17.492 -7.954 -20.236 1.00 38.12 109 GLY A C 1
ATOM 891 O O . GLY A 1 109 ? 16.470 -8.571 -20.493 1.00 38.12 109 GLY A O 1
ATOM 892 N N . ASP A 1 110 ? 18.095 -7.103 -21.063 1.00 45.78 110 ASP A N 1
ATOM 893 C CA . ASP A 1 110 ? 17.724 -6.743 -22.436 1.00 45.78 110 ASP A CA 1
ATOM 894 C C . ASP A 1 110 ? 16.353 -6.051 -22.643 1.00 45.78 110 ASP A C 1
ATOM 896 O O . ASP A 1 110 ? 15.267 -6.600 -22.491 1.00 45.78 110 ASP A O 1
ATOM 900 N N . ASP A 1 111 ? 16.455 -4.790 -23.072 1.00 42.19 111 ASP A N 1
ATOM 901 C CA . ASP A 1 111 ? 15.489 -4.006 -23.856 1.00 42.19 111 ASP A CA 1
ATOM 902 C C . ASP A 1 111 ? 14.213 -3.417 -23.238 1.00 42.19 111 ASP A C 1
ATOM 904 O O . ASP A 1 111 ? 13.544 -2.634 -23.918 1.00 42.19 111 ASP A O 1
ATOM 908 N N . THR A 1 112 ? 13.911 -3.599 -21.950 1.00 42.00 112 THR A N 1
ATOM 909 C CA . THR A 1 112 ? 12.806 -2.827 -21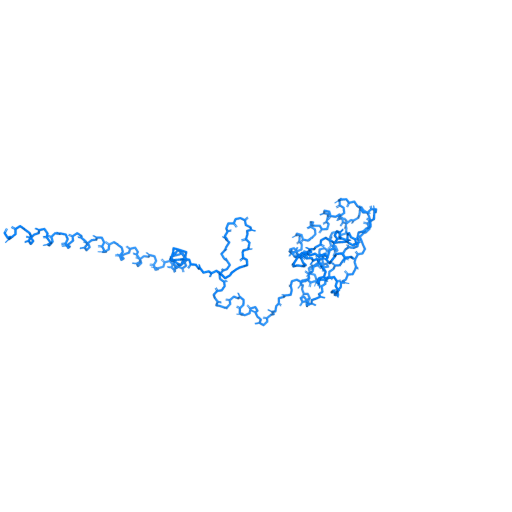.331 1.00 42.00 112 THR A CA 1
ATOM 910 C C . THR A 1 112 ? 13.309 -1.560 -20.637 1.00 42.00 112 THR A C 1
ATOM 912 O O . THR A 1 112 ? 13.476 -1.499 -19.419 1.00 42.00 112 THR A O 1
ATOM 915 N N . VAL A 1 113 ? 13.553 -0.501 -21.415 1.00 41.78 113 VAL A N 1
ATOM 916 C CA . VAL A 1 113 ? 13.758 0.845 -20.858 1.00 41.78 113 VAL A CA 1
ATOM 917 C C . VAL A 1 113 ? 12.400 1.376 -20.389 1.00 41.78 113 VAL A C 1
ATOM 919 O O . VAL A 1 113 ? 11.559 1.755 -21.201 1.00 41.78 113 VAL A O 1
ATOM 922 N N . ILE A 1 114 ? 12.175 1.437 -19.073 1.00 44.62 114 ILE A N 1
ATOM 923 C CA . ILE A 1 114 ? 11.060 2.208 -18.507 1.00 44.62 114 ILE A CA 1
ATOM 924 C C . ILE A 1 114 ? 11.393 3.687 -18.714 1.00 44.62 114 ILE A C 1
ATOM 926 O O . ILE A 1 114 ? 12.138 4.287 -17.939 1.00 44.62 114 ILE A O 1
ATOM 930 N N . ILE A 1 115 ? 10.875 4.273 -19.790 1.00 41.66 115 ILE A N 1
ATOM 931 C CA . ILE A 1 115 ? 10.987 5.708 -20.041 1.00 41.66 115 ILE A CA 1
ATOM 932 C C . ILE A 1 115 ? 9.760 6.357 -19.406 1.00 41.66 115 ILE A C 1
ATOM 934 O O . ILE A 1 115 ? 8.647 6.099 -19.865 1.00 41.66 115 ILE A O 1
ATOM 938 N N . PRO A 1 116 ? 9.916 7.185 -18.359 1.00 40.75 116 PRO A N 1
ATOM 939 C CA . PRO A 1 116 ? 8.803 7.957 -17.834 1.00 40.75 116 PRO A CA 1
ATOM 940 C C . PRO A 1 116 ? 8.349 8.937 -18.920 1.00 40.75 116 PRO A C 1
ATOM 942 O O . PRO A 1 116 ? 9.020 9.932 -19.203 1.00 40.75 116 PRO A O 1
ATOM 945 N N . ILE A 1 117 ? 7.222 8.626 -19.559 1.00 46.09 117 ILE A N 1
ATOM 946 C CA . ILE A 1 117 ? 6.555 9.512 -20.510 1.00 46.09 117 ILE A CA 1
ATOM 947 C C . ILE A 1 117 ? 5.734 10.489 -19.677 1.00 46.09 117 ILE A C 1
ATOM 949 O O . ILE A 1 117 ? 4.538 10.318 -19.465 1.00 46.09 117 ILE A O 1
ATOM 953 N N . ASP A 1 118 ? 6.438 11.484 -19.146 1.00 42.00 118 ASP A N 1
ATOM 954 C CA . ASP A 1 118 ? 5.866 12.584 -18.377 1.00 42.00 118 ASP A CA 1
ATOM 955 C C . ASP A 1 118 ? 5.174 12.163 -17.058 1.00 42.00 118 ASP A C 1
ATOM 957 O O . ASP A 1 118 ? 4.934 10.987 -16.787 1.00 42.00 118 ASP A O 1
ATOM 961 N N . HIS A 1 119 ? 4.939 13.138 -16.182 1.00 41.84 119 HIS A N 1
ATOM 962 C CA . HIS A 1 119 ? 4.493 13.043 -14.785 1.00 41.84 119 HIS A CA 1
ATOM 963 C C . HIS A 1 119 ? 3.436 11.956 -14.448 1.00 41.84 119 HIS A C 1
ATOM 965 O O . HIS A 1 119 ? 2.277 12.259 -14.178 1.00 41.84 119 HIS A O 1
ATOM 971 N N . GLY A 1 120 ? 3.855 10.691 -14.347 1.00 42.03 120 GLY A N 1
ATOM 972 C CA . GLY A 1 120 ? 3.088 9.616 -13.711 1.00 42.03 120 GLY A CA 1
ATOM 973 C C . GLY A 1 120 ? 2.193 8.765 -14.616 1.00 42.03 120 GLY A C 1
ATOM 974 O O . GLY A 1 120 ? 1.343 8.058 -14.080 1.00 42.03 120 GLY A O 1
ATOM 975 N N . SER A 1 121 ? 2.368 8.772 -15.942 1.00 37.25 121 SER A N 1
ATOM 976 C CA . SER A 1 121 ? 1.628 7.843 -16.813 1.00 37.25 121 SER A CA 1
ATOM 977 C C . SER A 1 121 ? 2.488 6.649 -17.252 1.00 37.25 121 SER A C 1
ATOM 979 O O . SER A 1 121 ? 3.511 6.805 -17.914 1.00 37.25 121 SER A O 1
ATOM 981 N N . LEU A 1 122 ? 2.077 5.439 -16.855 1.00 43.62 122 LEU A N 1
ATOM 982 C CA . LEU A 1 122 ? 2.600 4.176 -17.382 1.00 43.62 122 LEU A CA 1
ATOM 983 C C . LEU A 1 122 ? 1.668 3.721 -18.510 1.00 43.62 122 LEU A C 1
ATOM 985 O O . LEU A 1 122 ? 0.524 3.348 -18.256 1.00 43.62 122 LEU A O 1
ATOM 989 N N . SER A 1 123 ? 2.140 3.785 -19.754 1.00 40.06 123 SER A N 1
ATOM 990 C CA . SER A 1 123 ? 1.411 3.254 -20.908 1.00 40.06 123 SER A CA 1
ATOM 991 C C . SER A 1 123 ? 1.775 1.784 -21.105 1.00 40.06 123 SER A C 1
ATOM 993 O O . SER A 1 123 ? 2.927 1.471 -21.401 1.00 40.06 123 SER A O 1
ATOM 995 N N . TYR A 1 124 ? 0.803 0.886 -20.946 1.00 43.12 124 TYR A N 1
ATOM 996 C CA . TYR A 1 124 ? 0.926 -0.509 -21.368 1.00 43.12 124 TYR A CA 1
ATOM 997 C C . TYR A 1 124 ? 0.446 -0.621 -22.817 1.00 43.12 124 TYR A C 1
ATOM 999 O O . TYR A 1 124 ? -0.746 -0.744 -23.091 1.00 43.12 124 TYR A O 1
ATOM 1007 N N . GLY A 1 125 ? 1.388 -0.541 -23.749 1.00 46.38 125 GLY A N 1
ATOM 1008 C CA . GLY A 1 125 ? 1.184 -0.783 -25.174 1.00 46.38 125 GLY A CA 1
ATOM 1009 C C . GLY A 1 125 ? 2.517 -1.130 -25.830 1.00 46.38 125 GLY A C 1
ATOM 1010 O O . GLY A 1 125 ? 3.570 -0.831 -25.265 1.00 46.38 125 GLY A O 1
ATOM 1011 N N . GLU A 1 126 ? 2.486 -1.763 -27.006 1.00 48.94 126 GLU A N 1
ATOM 1012 C CA . GLU A 1 126 ? 3.695 -1.979 -27.808 1.00 48.94 126 GLU A CA 1
ATOM 1013 C C . GLU A 1 126 ? 4.340 -0.621 -28.117 1.00 48.94 126 GLU A C 1
ATOM 1015 O O . GLU A 1 126 ? 3.838 0.180 -28.911 1.00 48.94 126 GLU A O 1
ATOM 1020 N N . TYR A 1 127 ? 5.445 -0.333 -27.433 1.00 57.53 127 TYR A N 1
ATOM 1021 C CA . TYR A 1 127 ? 6.220 0.873 -27.653 1.00 57.53 127 TYR A CA 1
ATOM 1022 C C . TYR A 1 127 ? 7.003 0.706 -28.955 1.00 57.53 127 TYR A C 1
ATOM 1024 O O . TYR A 1 127 ? 8.032 0.040 -28.999 1.00 57.53 127 TYR A O 1
ATOM 1032 N N . SER A 1 128 ? 6.500 1.310 -30.029 1.00 65.50 128 SER A N 1
ATOM 1033 C CA . SER A 1 128 ? 7.234 1.459 -31.285 1.00 65.50 128 SER A CA 1
ATOM 1034 C C . SER A 1 128 ? 7.834 2.867 -31.331 1.00 65.50 128 SER A C 1
ATOM 1036 O O . SER A 1 128 ? 7.160 3.795 -31.795 1.00 65.50 128 SER A O 1
ATOM 1038 N N . PRO A 1 129 ? 9.072 3.078 -30.841 1.00 67.62 129 PRO A N 1
ATOM 1039 C CA . PRO A 1 129 ? 9.683 4.396 -30.860 1.00 67.62 129 PRO A CA 1
ATOM 1040 C C . PRO A 1 129 ? 9.844 4.867 -32.303 1.00 67.62 129 PRO A C 1
ATOM 1042 O O . PRO A 1 129 ? 10.289 4.133 -33.185 1.00 67.62 129 PRO A O 1
ATOM 1045 N N . ASN A 1 130 ? 9.485 6.120 -32.554 1.00 79.75 130 ASN A N 1
ATOM 1046 C CA . ASN A 1 130 ? 9.793 6.741 -33.833 1.00 79.75 130 ASN A CA 1
ATOM 1047 C C . ASN A 1 130 ? 11.304 7.045 -33.920 1.00 79.75 130 ASN A C 1
ATOM 1049 O O . ASN A 1 130 ? 12.023 7.042 -32.919 1.00 79.75 130 ASN A O 1
ATOM 1053 N N . LEU A 1 131 ? 11.796 7.350 -35.124 1.00 77.88 131 LEU A N 1
ATOM 1054 C CA . LEU A 1 131 ? 13.218 7.644 -35.364 1.00 77.88 131 LEU A CA 1
ATOM 1055 C C . LEU A 1 131 ? 13.777 8.756 -34.457 1.00 77.88 131 LEU A C 1
ATOM 1057 O O . LEU A 1 131 ? 14.951 8.721 -34.080 1.00 77.88 131 LEU A O 1
ATOM 1061 N N . TYR A 1 132 ? 12.949 9.735 -34.086 1.00 77.75 132 TYR A N 1
ATOM 1062 C CA . TYR A 1 132 ? 13.356 10.814 -33.192 1.00 77.75 132 TYR A CA 1
ATOM 1063 C C . TYR A 1 132 ? 13.611 10.294 -31.770 1.00 77.75 132 TYR A C 1
ATOM 1065 O O . TYR A 1 132 ? 14.671 10.558 -31.208 1.00 77.75 132 TYR A O 1
ATOM 1073 N N . GLU A 1 133 ? 12.713 9.479 -31.221 1.00 77.44 133 GLU A N 1
ATOM 1074 C CA . GLU A 1 133 ? 12.893 8.882 -29.892 1.00 77.44 133 GLU A CA 1
ATOM 1075 C C . GLU A 1 133 ? 14.090 7.922 -29.843 1.00 77.44 133 GLU A C 1
ATOM 1077 O O . GLU A 1 133 ? 14.892 7.990 -28.911 1.00 77.44 133 GLU A O 1
ATOM 1082 N N . ILE A 1 134 ? 14.278 7.096 -30.881 1.00 80.31 134 ILE A N 1
ATOM 1083 C CA . ILE A 1 134 ? 15.441 6.196 -30.998 1.00 80.31 134 ILE A CA 1
ATOM 1084 C C . ILE A 1 134 ? 16.744 7.005 -30.991 1.00 80.31 134 ILE A C 1
ATOM 1086 O O . ILE A 1 134 ? 17.665 6.720 -30.225 1.00 80.31 134 ILE A O 1
ATOM 1090 N N . SER A 1 135 ? 16.826 8.045 -31.826 1.00 77.81 135 SER A N 1
ATOM 1091 C CA . SER A 1 135 ? 18.036 8.871 -31.930 1.00 77.81 135 SER A CA 1
ATOM 1092 C C . SER A 1 135 ? 18.340 9.636 -30.642 1.00 77.81 135 SER A C 1
ATOM 1094 O O . SER A 1 135 ? 19.503 9.734 -30.248 1.00 77.81 135 SER A O 1
ATOM 1096 N N . LYS A 1 136 ? 17.308 10.119 -29.943 1.00 81.50 136 LYS A N 1
ATOM 1097 C CA . LYS A 1 136 ? 17.444 10.780 -28.642 1.00 81.50 136 LYS A CA 1
ATOM 1098 C C . LYS A 1 136 ? 17.972 9.822 -27.575 1.00 81.50 136 LYS A C 1
ATOM 1100 O O . LYS A 1 136 ? 18.896 10.190 -26.853 1.00 81.50 136 LYS A O 1
ATOM 1105 N N . GLN A 1 137 ? 17.438 8.604 -27.491 1.00 78.88 137 GLN A N 1
ATOM 1106 C CA . GLN A 1 137 ? 17.910 7.601 -26.530 1.00 78.88 137 GLN A CA 1
ATOM 1107 C C . GLN A 1 137 ? 19.365 7.204 -26.777 1.00 78.88 137 GLN A C 1
ATOM 1109 O O . GLN A 1 137 ? 20.166 7.204 -25.843 1.00 78.88 137 GLN A O 1
ATOM 1114 N N . ILE A 1 138 ? 19.726 6.930 -28.035 1.00 82.62 138 ILE A N 1
ATOM 1115 C CA . ILE A 1 138 ? 21.110 6.619 -28.411 1.00 82.62 138 ILE A CA 1
ATOM 1116 C C . ILE A 1 138 ? 22.028 7.775 -28.015 1.00 82.62 138 ILE A C 1
ATOM 1118 O O . ILE A 1 138 ? 23.082 7.544 -27.425 1.00 82.62 138 ILE A O 1
ATOM 1122 N N . LEU A 1 139 ? 21.622 9.019 -28.294 1.00 81.75 139 LEU A N 1
ATOM 1123 C CA . LEU A 1 139 ? 22.442 10.183 -27.987 1.00 81.75 139 LEU A CA 1
ATOM 1124 C C . LEU A 1 139 ? 22.663 10.354 -26.479 1.00 81.75 139 LEU A C 1
ATOM 1126 O O . LEU A 1 139 ? 23.778 10.655 -26.075 1.00 81.75 139 LEU A O 1
ATOM 1130 N N . LEU A 1 140 ? 21.627 10.153 -25.659 1.00 82.44 140 LEU A N 1
ATOM 1131 C CA . LEU A 1 140 ? 21.694 10.334 -24.204 1.00 82.44 140 LEU A CA 1
ATOM 1132 C C . LEU A 1 140 ? 22.483 9.225 -23.492 1.00 82.44 140 LEU A C 1
ATOM 1134 O O . LEU A 1 140 ? 23.136 9.495 -22.483 1.00 82.44 140 LEU A O 1
ATOM 1138 N N . ASN A 1 141 ? 22.465 8.004 -24.029 1.00 85.50 141 ASN A N 1
ATOM 1139 C CA . ASN A 1 141 ? 23.103 6.836 -23.415 1.00 85.50 141 ASN A CA 1
ATOM 1140 C C . ASN A 1 141 ? 24.572 6.637 -23.827 1.00 85.50 141 ASN A C 1
ATOM 1142 O O . ASN A 1 141 ? 25.220 5.688 -23.381 1.00 85.50 141 ASN A O 1
ATOM 1146 N N . LEU A 1 142 ? 25.131 7.518 -24.661 1.00 85.38 142 LEU A N 1
ATOM 1147 C CA . LEU A 1 142 ? 26.539 7.445 -25.044 1.00 85.38 142 LEU A CA 1
ATOM 1148 C C . LEU A 1 142 ? 27.459 7.660 -23.828 1.00 85.38 142 LEU A C 1
ATOM 1150 O O . LEU A 1 142 ? 27.210 8.529 -22.987 1.00 85.38 142 LEU A O 1
ATOM 1154 N N . PRO A 1 143 ? 28.576 6.923 -23.731 1.00 86.62 143 PRO A N 1
ATOM 1155 C CA . PRO A 1 143 ? 29.566 7.171 -22.695 1.00 86.62 143 PRO A CA 1
ATOM 1156 C C . PRO A 1 143 ? 30.237 8.535 -22.927 1.00 86.62 143 PRO A C 1
ATOM 1158 O O . PRO A 1 143 ? 30.451 8.943 -24.069 1.00 86.62 143 PRO A O 1
ATOM 1161 N N . LYS A 1 144 ? 30.631 9.232 -21.845 1.00 85.88 144 LYS A N 1
ATOM 1162 C CA . LYS A 1 144 ? 31.254 10.578 -21.901 1.00 85.88 144 LYS A CA 1
ATOM 1163 C C . LYS A 1 144 ? 32.318 10.743 -23.008 1.00 85.88 144 LYS A C 1
ATOM 1165 O O . LYS A 1 144 ? 32.267 11.753 -23.705 1.00 85.88 144 LYS A O 1
ATOM 1170 N N . PRO A 1 145 ? 33.236 9.777 -23.234 1.00 90.00 145 PRO A N 1
ATOM 1171 C CA . PRO A 1 145 ? 34.221 9.857 -24.312 1.00 90.00 145 PRO A CA 1
ATOM 1172 C C . PRO A 1 145 ? 33.621 9.973 -25.722 1.00 90.00 145 PRO A C 1
ATOM 1174 O O . PRO A 1 145 ? 34.171 10.667 -26.574 1.00 90.00 145 PRO A O 1
ATOM 1177 N N . ALA A 1 146 ? 32.487 9.320 -25.979 1.00 89.69 146 ALA A N 1
ATOM 1178 C CA . ALA A 1 146 ? 31.883 9.268 -27.304 1.00 89.69 146 ALA A CA 1
ATOM 1179 C C . ALA A 1 146 ? 31.290 10.618 -27.739 1.00 89.69 146 ALA A C 1
ATOM 1181 O O . ALA A 1 146 ? 31.315 10.936 -28.926 1.00 89.69 146 ALA A O 1
ATOM 1182 N N . TYR A 1 147 ? 30.867 11.469 -26.798 1.00 88.94 147 TYR A N 1
ATOM 1183 C CA . TYR A 1 147 ? 30.438 12.834 -27.119 1.00 88.94 147 TYR A CA 1
ATOM 1184 C C . TYR A 1 147 ? 31.566 13.674 -27.731 1.00 88.94 147 TYR A C 1
ATOM 1186 O O . TYR A 1 147 ? 31.309 14.466 -28.635 1.00 88.94 147 TYR A O 1
ATOM 1194 N N . TYR A 1 148 ? 32.821 13.474 -27.309 1.00 92.75 148 TYR A N 1
ATOM 1195 C CA . TYR A 1 148 ? 33.965 14.166 -27.915 1.00 92.75 148 TYR A CA 1
ATOM 1196 C C . TYR A 1 148 ? 34.236 13.686 -29.343 1.00 92.75 148 TYR A C 1
ATOM 1198 O O . TYR A 1 148 ? 34.625 14.487 -30.191 1.00 92.75 148 TYR A O 1
ATOM 1206 N N . ILE A 1 149 ? 33.985 12.404 -29.629 1.00 92.75 149 ILE A N 1
ATOM 1207 C CA . ILE A 1 149 ? 34.098 11.841 -30.982 1.00 92.75 149 ILE A CA 1
ATOM 1208 C C . ILE A 1 149 ? 33.014 12.432 -31.890 1.00 92.75 149 ILE A C 1
ATOM 1210 O O . ILE A 1 149 ? 33.330 12.900 -32.981 1.00 92.75 149 ILE A O 1
ATOM 1214 N N . VAL A 1 150 ? 31.757 12.479 -31.429 1.00 90.62 150 VAL A N 1
ATOM 1215 C CA . VAL A 1 150 ? 30.643 13.095 -32.175 1.00 90.62 150 VAL A CA 1
ATOM 1216 C C . VAL A 1 150 ? 30.910 14.580 -32.423 1.00 90.62 150 VAL A C 1
ATOM 1218 O O . VAL A 1 150 ? 30.767 15.057 -33.547 1.00 90.62 150 VAL A O 1
ATOM 1221 N N . PHE A 1 151 ? 31.358 15.308 -31.400 1.00 92.62 151 PHE A N 1
ATOM 1222 C CA . PHE A 1 151 ? 31.713 16.718 -31.526 1.00 92.62 151 PHE A CA 1
ATOM 1223 C C . PHE A 1 151 ? 32.853 16.936 -32.531 1.00 92.62 151 PHE A C 1
ATOM 1225 O O . PHE A 1 151 ? 32.742 17.785 -33.414 1.00 92.62 151 PHE A O 1
ATOM 1232 N N . GLY A 1 152 ? 33.923 16.141 -32.441 1.00 94.81 152 GLY A N 1
ATOM 1233 C CA . GLY A 1 152 ? 35.047 16.203 -33.373 1.00 94.81 152 GLY A CA 1
ATOM 1234 C C . GLY A 1 152 ? 34.625 15.895 -34.808 1.00 94.81 152 GLY A C 1
ATOM 1235 O O . GLY A 1 152 ? 34.983 16.632 -35.724 1.00 94.81 152 GLY A O 1
ATOM 1236 N N . PHE A 1 153 ? 33.805 14.861 -35.008 1.00 94.31 153 PHE A N 1
ATOM 1237 C CA . PHE A 1 153 ? 33.246 14.525 -36.316 1.00 94.31 153 PHE A CA 1
ATOM 1238 C C . PHE A 1 153 ? 32.463 15.698 -36.915 1.00 94.31 153 PHE A C 1
ATOM 1240 O O . PHE A 1 153 ? 32.715 16.083 -38.055 1.00 94.31 153 PHE A O 1
ATOM 1247 N N . LEU A 1 154 ? 31.565 16.314 -36.141 1.00 94.62 154 LEU A N 1
ATOM 1248 C CA . LEU A 1 154 ? 30.785 17.465 -36.599 1.00 94.62 154 LEU A CA 1
ATOM 1249 C C . LEU A 1 154 ? 31.675 18.673 -36.912 1.00 94.62 154 LEU A C 1
ATOM 1251 O O . LEU A 1 154 ? 31.447 19.357 -37.911 1.00 94.62 154 LEU A O 1
ATOM 1255 N N . LEU A 1 155 ? 32.707 18.921 -36.105 1.00 94.25 155 LEU A N 1
ATOM 1256 C CA . LEU A 1 155 ? 33.673 19.989 -36.347 1.00 94.25 155 LEU A CA 1
ATOM 1257 C C . LEU A 1 155 ? 34.411 19.777 -37.678 1.00 94.25 155 LEU A C 1
ATOM 1259 O O . LEU A 1 155 ? 34.429 20.673 -38.523 1.00 94.25 155 LEU A O 1
ATOM 1263 N N . PHE A 1 156 ? 34.960 18.581 -37.904 1.00 93.75 156 PHE A N 1
ATOM 1264 C CA . PHE A 1 156 ? 35.666 18.260 -39.146 1.00 93.75 156 PHE A CA 1
ATOM 1265 C C . PHE A 1 156 ? 34.742 18.220 -40.362 1.00 93.75 156 PHE A C 1
ATOM 1267 O O . PHE A 1 156 ? 35.159 18.617 -41.450 1.00 93.75 156 PHE A O 1
ATOM 1274 N N . LEU A 1 157 ? 33.485 17.808 -40.196 1.00 92.50 157 LEU A N 1
ATOM 1275 C CA . LEU A 1 157 ? 32.484 17.846 -41.260 1.00 92.50 157 LEU A CA 1
ATOM 1276 C C . LEU A 1 157 ? 32.199 19.289 -41.697 1.00 92.50 157 LEU A C 1
ATOM 1278 O O . LEU A 1 157 ? 32.203 19.579 -42.893 1.00 92.50 157 LEU A O 1
ATOM 1282 N N . ASN A 1 158 ? 32.043 20.214 -40.745 1.00 88.94 158 ASN A N 1
ATOM 1283 C CA . ASN A 1 158 ? 31.872 21.637 -41.048 1.00 88.94 158 ASN A CA 1
ATOM 1284 C C . ASN A 1 158 ? 33.101 22.224 -41.757 1.00 88.94 158 ASN A C 1
ATOM 1286 O O . ASN A 1 158 ? 32.954 22.920 -42.760 1.00 88.94 158 ASN A O 1
ATOM 1290 N N . ILE A 1 159 ? 34.311 21.894 -41.296 1.00 88.75 159 ILE A N 1
ATOM 1291 C CA . ILE A 1 159 ? 35.561 22.322 -41.947 1.00 88.75 159 ILE A CA 1
ATOM 1292 C C . ILE A 1 159 ? 35.658 21.759 -43.375 1.00 88.75 159 ILE A C 1
ATOM 1294 O O . ILE A 1 159 ? 36.008 22.476 -44.313 1.00 88.75 159 ILE A O 1
ATOM 1298 N N . SER A 1 160 ? 35.286 20.494 -43.570 1.00 86.75 160 SER A N 1
ATOM 1299 C CA . SER A 1 160 ? 35.313 19.834 -44.881 1.00 86.75 160 SER A CA 1
ATOM 1300 C C . SER A 1 160 ? 34.360 20.498 -45.876 1.00 86.75 160 SER A C 1
ATOM 1302 O O . SER A 1 160 ? 34.700 20.640 -47.052 1.00 86.75 160 SER A O 1
ATOM 1304 N N . MET A 1 161 ? 33.197 20.976 -45.420 1.00 87.19 161 MET A N 1
ATOM 1305 C CA . MET A 1 161 ? 32.271 21.717 -46.281 1.00 87.19 161 MET A CA 1
ATOM 1306 C C . MET A 1 161 ? 32.867 23.031 -46.805 1.00 87.19 161 MET A C 1
ATOM 1308 O O . MET A 1 161 ? 32.601 23.385 -47.954 1.00 87.19 161 MET A O 1
ATOM 1312 N N . PHE A 1 162 ? 33.711 23.725 -46.030 1.00 79.94 162 PHE A N 1
ATOM 1313 C CA . PHE A 1 162 ? 34.435 24.904 -46.525 1.00 79.94 162 PHE A CA 1
ATOM 1314 C C . PHE A 1 162 ? 35.432 24.536 -47.631 1.00 79.94 162 PHE A C 1
ATOM 1316 O O . PHE A 1 162 ? 35.412 25.154 -48.693 1.00 79.94 162 PHE A O 1
ATOM 1323 N N . SER A 1 163 ? 36.214 23.470 -47.444 1.00 73.81 163 SER A N 1
ATOM 1324 C CA . SER A 1 163 ? 37.193 23.007 -48.441 1.00 73.81 163 SER A CA 1
ATOM 1325 C C . SER A 1 163 ? 36.545 22.545 -49.758 1.00 73.81 163 SER A C 1
ATOM 1327 O O . SER A 1 163 ? 37.054 22.811 -50.852 1.00 73.81 163 SER A O 1
ATOM 1329 N N . ILE A 1 164 ? 35.382 21.888 -49.678 1.00 77.56 164 ILE A N 1
ATOM 1330 C CA . ILE A 1 164 ? 34.598 21.490 -50.858 1.00 77.56 164 ILE A CA 1
ATOM 1331 C C . ILE A 1 164 ? 34.020 22.724 -51.560 1.00 77.56 164 ILE A C 1
ATOM 1333 O O . ILE A 1 164 ? 34.094 22.828 -52.786 1.00 77.56 164 ILE A O 1
ATOM 1337 N N . LYS A 1 165 ? 33.466 23.675 -50.798 1.00 72.56 165 LYS A N 1
ATOM 1338 C CA . LYS A 1 165 ? 32.906 24.920 -51.336 1.00 72.56 165 LYS A CA 1
ATOM 1339 C C . LYS A 1 165 ? 33.963 25.738 -52.078 1.00 72.56 165 LYS A C 1
ATOM 1341 O O . LYS A 1 165 ? 33.693 26.183 -53.191 1.00 72.56 165 LYS A O 1
ATOM 1346 N N . GLU A 1 166 ? 35.155 25.892 -51.510 1.00 70.00 166 GLU A N 1
ATOM 1347 C CA . GLU A 1 166 ? 36.275 26.597 -52.144 1.00 70.00 166 GLU A CA 1
ATOM 1348 C C . GLU A 1 166 ? 36.713 25.911 -53.444 1.00 70.00 166 GLU A C 1
ATOM 1350 O O . GLU A 1 166 ? 36.832 26.568 -54.477 1.00 70.00 166 GLU A O 1
ATOM 1355 N N . ASN A 1 167 ? 36.845 24.581 -53.451 1.00 69.62 167 ASN A N 1
ATOM 1356 C CA . ASN A 1 167 ? 37.181 23.829 -54.665 1.00 69.62 167 ASN A CA 1
ATOM 1357 C C . ASN A 1 167 ? 36.120 23.949 -55.771 1.00 69.62 167 ASN A C 1
ATOM 1359 O O . ASN A 1 167 ? 36.459 24.077 -56.949 1.00 69.62 167 ASN A O 1
ATOM 1363 N N . LEU A 1 168 ? 34.833 23.908 -55.417 1.00 71.94 168 LEU A N 1
ATOM 1364 C CA . LEU A 1 168 ? 33.740 24.064 -56.381 1.00 71.94 168 LEU A CA 1
ATOM 1365 C C . LEU A 1 168 ? 33.663 25.494 -56.937 1.00 71.94 168 LEU A C 1
ATOM 1367 O O . LEU A 1 168 ? 33.401 25.668 -58.127 1.00 71.94 168 LEU A O 1
ATOM 1371 N N . GLN A 1 169 ? 33.922 26.513 -56.113 1.00 67.25 169 GLN A N 1
ATOM 1372 C CA . GLN A 1 169 ? 33.975 27.910 -56.555 1.00 67.25 169 GLN A CA 1
ATOM 1373 C C . GLN A 1 169 ? 35.187 28.180 -57.458 1.00 67.25 169 GLN A C 1
ATOM 1375 O O . GLN A 1 169 ? 35.035 28.808 -58.503 1.00 67.25 169 GLN A O 1
ATOM 1380 N N . MET A 1 170 ? 36.360 27.637 -57.122 1.00 61.88 170 MET A N 1
ATOM 1381 C CA . MET A 1 170 ? 37.568 27.743 -57.950 1.00 61.88 170 MET A CA 1
ATOM 1382 C C . MET A 1 170 ? 37.390 27.068 -59.316 1.00 61.88 170 MET A C 1
ATOM 1384 O O . MET A 1 170 ? 37.740 27.656 -60.334 1.00 61.88 170 MET A O 1
ATOM 1388 N N . LYS A 1 171 ? 36.766 25.881 -59.377 1.00 59.56 171 LYS A N 1
ATOM 1389 C CA . LYS A 1 171 ? 36.452 25.206 -60.652 1.00 59.56 171 LYS A CA 1
ATOM 1390 C C . LYS A 1 171 ? 35.472 25.983 -61.535 1.00 59.56 171 LYS A C 1
ATOM 1392 O O . LYS A 1 171 ? 35.536 25.851 -62.751 1.00 59.56 171 LYS A O 1
ATOM 1397 N N . LYS A 1 172 ? 34.581 26.789 -60.949 1.00 59.41 172 LYS A N 1
ATOM 1398 C CA . LYS A 1 172 ? 33.622 27.622 -61.692 1.00 59.41 172 LYS A CA 1
ATOM 1399 C C . LYS A 1 172 ? 34.258 28.888 -62.285 1.00 59.41 172 LYS A C 1
ATOM 1401 O O . LYS A 1 172 ? 33.736 29.404 -63.261 1.00 59.41 172 LYS A O 1
ATOM 1406 N N . ASN A 1 173 ? 35.373 29.357 -61.721 1.00 58.41 173 ASN A N 1
ATOM 1407 C CA . ASN A 1 173 ? 36.096 30.553 -62.174 1.00 58.41 173 ASN A CA 1
ATOM 1408 C C . ASN A 1 173 ? 37.218 30.254 -63.192 1.00 58.41 173 ASN A C 1
ATOM 1410 O O . ASN A 1 173 ? 37.863 31.182 -63.667 1.00 58.41 173 ASN A O 1
ATOM 1414 N N . ILE A 1 174 ? 37.484 28.975 -63.487 1.00 57.53 174 ILE A N 1
ATOM 1415 C CA . ILE A 1 174 ? 38.520 28.512 -64.435 1.00 57.53 174 ILE A CA 1
ATOM 1416 C C . ILE A 1 174 ? 37.891 28.071 -65.783 1.00 57.53 174 ILE A C 1
ATOM 1418 O O . ILE A 1 174 ? 38.580 27.541 -66.651 1.00 57.53 174 ILE A O 1
ATOM 1422 N N . VAL A 1 175 ? 36.590 28.316 -65.985 1.00 49.41 175 VAL A N 1
ATOM 1423 C CA . VAL A 1 175 ? 35.873 28.113 -67.261 1.00 49.41 175 VAL A CA 1
ATOM 1424 C C . VAL A 1 175 ? 35.518 29.458 -67.875 1.00 49.41 175 VAL A C 1
ATOM 1426 O O . VAL A 1 175 ? 35.013 30.316 -67.117 1.00 49.41 175 VAL A O 1
#

Secondary structure (DSSP, 8-state):
-------GGG-STTTTTSEEEEEE--TT-TTTTHHHHHHHHHHHHHH--TTEEEEEE--TT--HHHHHHHHHHHHHHT---EEE-TTTT--EEEE-----TTTHHHHSSSS------STT----S-----HHHHHHHHHHTS-HHHHHHHHHHHHHHHHHHHHHHHHHHHHHS--